Protein AF-A0A7C4JIX7-F1 (afdb_monomer_lite)

Structure (mmCIF, N/CA/C/O backbone):
data_AF-A0A7C4JIX7-F1
#
_entry.id   AF-A0A7C4JIX7-F1
#
loop_
_atom_site.group_PDB
_atom_site.id
_atom_site.type_symbol
_atom_site.label_atom_id
_atom_site.label_alt_id
_atom_site.label_comp_id
_atom_site.label_asym_id
_atom_site.label_entity_id
_atom_site.label_seq_id
_atom_site.pdbx_PDB_ins_code
_atom_site.Cartn_x
_atom_site.Cartn_y
_atom_site.Cartn_z
_atom_site.occupancy
_atom_site.B_iso_or_equiv
_atom_site.auth_seq_id
_atom_site.auth_comp_id
_atom_site.auth_asym_id
_atom_site.auth_atom_id
_atom_site.pdbx_PDB_model_num
ATOM 1 N N . PRO A 1 1 ? 7.139 -4.189 4.994 1.00 72.12 1 PRO A N 1
ATOM 2 C CA . PRO A 1 1 ? 7.690 -5.163 4.008 1.00 72.12 1 PRO A CA 1
ATOM 3 C C . PRO A 1 1 ? 8.735 -4.572 3.016 1.00 72.12 1 PRO A C 1
ATOM 5 O O . PRO A 1 1 ? 8.445 -4.314 1.847 1.00 72.12 1 PRO A O 1
ATOM 8 N N . THR A 1 2 ? 9.976 -4.364 3.473 1.00 77.94 2 THR A N 1
ATOM 9 C CA . THR A 1 2 ? 11.078 -3.808 2.651 1.00 77.94 2 THR A CA 1
ATOM 10 C C . THR A 1 2 ? 11.654 -4.823 1.658 1.00 77.94 2 THR A C 1
ATOM 12 O O . THR A 1 2 ? 12.012 -4.467 0.538 1.00 77.94 2 THR A O 1
ATOM 15 N N . MET A 1 3 ? 11.717 -6.100 2.043 1.00 82.19 3 MET A N 1
ATOM 16 C CA . MET A 1 3 ? 12.283 -7.163 1.203 1.00 82.19 3 MET A CA 1
ATOM 17 C C . MET A 1 3 ? 11.403 -7.473 -0.004 1.00 82.19 3 MET A C 1
ATOM 19 O O . MET A 1 3 ? 11.907 -7.593 -1.114 1.00 82.19 3 MET A O 1
ATOM 23 N N . GLN A 1 4 ? 10.086 -7.509 0.188 1.00 82.06 4 GLN A N 1
ATOM 24 C CA . GLN A 1 4 ? 9.118 -7.714 -0.887 1.00 82.06 4 GLN A CA 1
ATOM 25 C C . GLN A 1 4 ? 9.214 -6.587 -1.920 1.00 82.06 4 GLN A C 1
ATOM 27 O O . GLN A 1 4 ? 9.202 -6.853 -3.119 1.00 82.06 4 GLN A O 1
ATOM 32 N N . ARG A 1 5 ? 9.403 -5.336 -1.471 1.00 82.19 5 ARG A N 1
ATOM 33 C CA . ARG A 1 5 ? 9.601 -4.215 -2.397 1.00 82.19 5 ARG A CA 1
ATOM 34 C C . ARG A 1 5 ? 10.869 -4.375 -3.240 1.00 82.19 5 ARG A C 1
ATOM 36 O O . ARG A 1 5 ? 10.832 -4.145 -4.442 1.00 82.19 5 ARG A O 1
ATOM 43 N N . LYS A 1 6 ? 11.970 -4.828 -2.633 1.00 82.12 6 LYS A N 1
ATOM 44 C CA . LYS A 1 6 ? 13.229 -5.088 -3.348 1.00 82.12 6 LYS A CA 1
ATOM 45 C C . LYS A 1 6 ? 13.129 -6.269 -4.319 1.00 82.12 6 LYS A C 1
ATOM 47 O O . LYS A 1 6 ? 13.656 -6.175 -5.419 1.00 82.12 6 LYS A O 1
ATOM 52 N N . MET A 1 7 ? 12.456 -7.353 -3.928 1.00 82.88 7 MET A N 1
ATOM 53 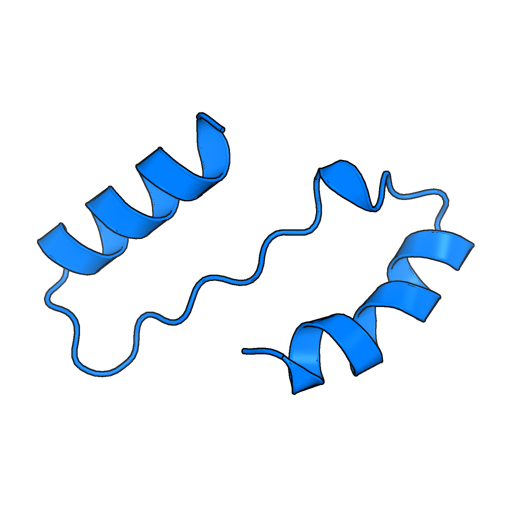C CA . MET A 1 7 ? 12.315 -8.554 -4.759 1.00 82.88 7 MET A CA 1
ATOM 54 C C . MET A 1 7 ? 11.442 -8.313 -5.992 1.00 82.88 7 MET A C 1
ATOM 56 O O . MET A 1 7 ? 11.820 -8.699 -7.092 1.00 82.88 7 MET A O 1
ATOM 60 N N . PHE A 1 8 ? 10.286 -7.670 -5.818 1.00 83.81 8 PHE A N 1
ATOM 61 C CA . PHE A 1 8 ? 9.320 -7.501 -6.907 1.00 83.81 8 PHE A CA 1
ATOM 62 C C . PHE A 1 8 ? 9.503 -6.202 -7.697 1.00 83.81 8 PHE A C 1
ATOM 64 O O . PHE A 1 8 ? 9.015 -6.111 -8.819 1.00 83.81 8 PHE A O 1
ATOM 71 N N . GLY A 1 9 ? 10.235 -5.217 -7.164 1.00 83.06 9 GLY A N 1
ATOM 72 C CA . GLY A 1 9 ? 10.452 -3.933 -7.839 1.00 83.06 9 GLY A CA 1
ATOM 73 C C . GLY A 1 9 ? 11.093 -4.072 -9.223 1.00 83.06 9 GLY A C 1
ATOM 74 O O . GLY A 1 9 ? 10.666 -3.408 -10.160 1.00 83.06 9 GLY A O 1
ATOM 75 N N . TRP A 1 10 ? 12.058 -4.986 -9.387 1.00 84.81 10 TRP A N 1
ATOM 76 C CA . TRP A 1 10 ? 12.672 -5.244 -10.696 1.00 84.81 10 TRP A CA 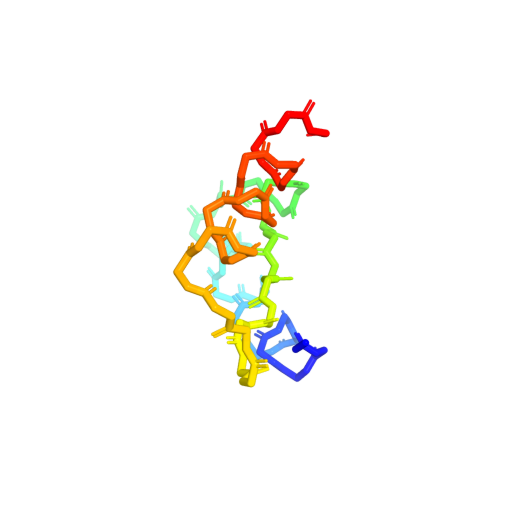1
ATOM 77 C C . TRP A 1 10 ? 11.680 -5.836 -11.708 1.00 84.81 10 TRP A C 1
ATOM 79 O O . TRP A 1 10 ? 11.619 -5.351 -12.833 1.00 84.81 10 TRP A O 1
ATOM 89 N N . VAL A 1 11 ? 10.856 -6.807 -11.295 1.00 87.69 11 VAL A N 1
ATOM 90 C CA . VAL A 1 11 ? 9.830 -7.419 -12.161 1.00 87.69 11 VAL A CA 1
ATOM 91 C C . VAL A 1 11 ? 8.818 -6.371 -12.620 1.00 87.69 11 VAL A C 1
ATOM 93 O O . VAL A 1 11 ? 8.480 -6.296 -13.797 1.00 87.69 11 VAL A O 1
ATOM 96 N N . PHE A 1 12 ? 8.354 -5.524 -11.700 1.00 88.00 12 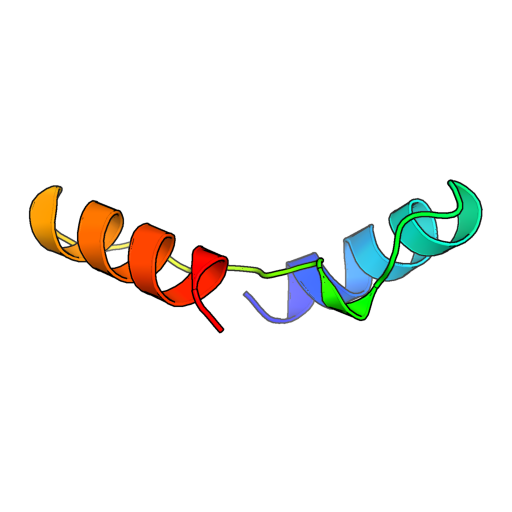PHE A N 1
ATOM 97 C CA . PHE A 1 12 ? 7.412 -4.459 -12.032 1.00 88.00 12 PHE A CA 1
ATOM 98 C C . PHE A 1 12 ? 8.011 -3.446 -13.011 1.00 88.00 12 PHE A C 1
ATOM 100 O O . PHE A 1 12 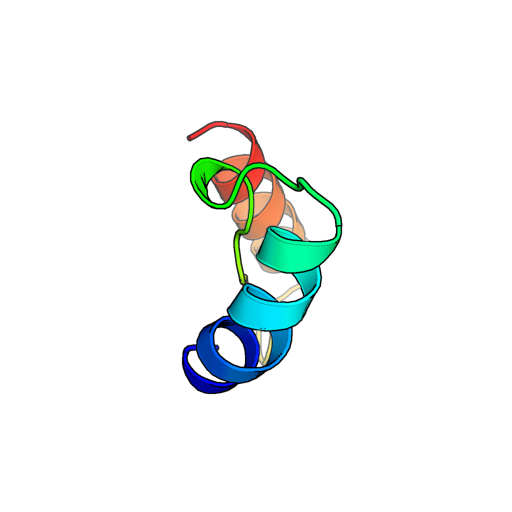? 7.349 -3.085 -13.982 1.00 88.00 12 PHE A O 1
ATOM 107 N N . ARG A 1 13 ? 9.280 -3.069 -12.833 1.00 84.94 13 ARG A N 1
ATOM 108 C CA . ARG A 1 13 ? 9.988 -2.212 -13.788 1.00 84.94 13 ARG A CA 1
ATOM 109 C C . ARG A 1 13 ? 10.058 -2.819 -15.189 1.00 84.94 13 ARG A C 1
ATOM 111 O O . ARG A 1 13 ? 9.803 -2.112 -16.158 1.00 84.94 13 ARG A O 1
ATOM 118 N N . GLU A 1 14 ? 10.393 -4.103 -15.310 1.00 91.31 14 GLU A N 1
ATOM 119 C CA . GLU A 1 14 ? 10.478 -4.775 -16.617 1.00 91.31 14 GLU A CA 1
ATOM 120 C C . GLU A 1 14 ? 9.130 -4.860 -17.335 1.00 91.31 14 GLU A C 1
ATOM 122 O O . GLU A 1 14 ? 9.071 -4.748 -18.557 1.00 91.31 14 GLU A O 1
ATOM 127 N N . LEU A 1 15 ? 8.038 -4.991 -16.582 1.00 92.19 15 LEU A N 1
ATOM 128 C CA . LEU A 1 15 ? 6.677 -4.981 -17.121 1.00 92.19 15 LEU A CA 1
ATOM 129 C C . LEU A 1 15 ? 6.169 -3.568 -17.463 1.00 92.19 15 LEU A C 1
ATOM 131 O O . LEU A 1 15 ? 5.021 -3.420 -17.881 1.00 92.19 15 LEU A O 1
ATOM 135 N N . GLY A 1 16 ? 6.990 -2.527 -17.276 1.00 91.12 16 GLY A N 1
ATOM 136 C CA . GLY A 1 16 ? 6.598 -1.134 -17.497 1.00 91.12 16 GLY A CA 1
ATOM 137 C C . GLY A 1 16 ? 5.610 -0.606 -16.453 1.00 91.12 16 GLY A C 1
ATOM 138 O O . GLY A 1 16 ? 4.884 0.353 -16.715 1.00 91.12 16 GLY A O 1
ATOM 139 N N . PHE A 1 17 ? 5.548 -1.235 -15.279 1.00 90.00 17 PHE A N 1
ATOM 140 C CA . PHE A 1 17 ? 4.717 -0.769 -14.180 1.00 90.00 17 PHE A CA 1
ATOM 141 C C . PHE A 1 17 ? 5.334 0.477 -13.536 1.00 90.00 17 PHE A C 1
ATOM 143 O O . PHE A 1 17 ? 6.543 0.559 -13.316 1.00 90.00 17 PHE A O 1
ATOM 150 N N . ASP A 1 18 ? 4.483 1.441 -13.196 1.00 88.56 18 ASP A N 1
ATOM 151 C CA . ASP A 1 18 ? 4.888 2.665 -12.513 1.00 88.56 18 ASP A CA 1
ATOM 152 C C . ASP A 1 18 ? 5.313 2.358 -11.068 1.00 88.56 18 ASP A C 1
ATOM 154 O O . ASP A 1 18 ? 4.479 2.124 -10.188 1.00 88.56 18 ASP A O 1
ATOM 158 N N . GLU A 1 19 ? 6.625 2.367 -10.817 1.00 84.31 19 GLU A N 1
ATOM 159 C CA . GLU A 1 19 ? 7.204 2.069 -9.503 1.00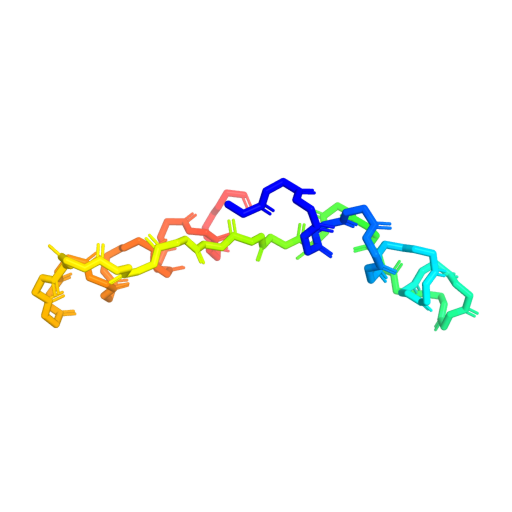 84.31 19 GLU A CA 1
ATOM 160 C C . GLU A 1 19 ? 6.666 2.991 -8.389 1.00 84.31 19 GLU A C 1
ATOM 162 O O . GLU A 1 19 ? 6.594 2.565 -7.235 1.00 84.31 19 GLU A O 1
ATOM 167 N N . SER A 1 20 ? 6.216 4.214 -8.707 1.00 85.44 20 SER A N 1
ATOM 168 C CA . SER A 1 20 ? 5.637 5.135 -7.712 1.00 85.44 20 SER A CA 1
ATOM 169 C C . SER A 1 20 ? 4.305 4.637 -7.133 1.00 85.44 20 SER A C 1
ATOM 171 O O . SER A 1 20 ? 3.929 4.979 -6.006 1.00 85.44 20 SER A O 1
ATOM 173 N N . LYS A 1 21 ? 3.612 3.766 -7.876 1.00 85.81 21 LYS A N 1
ATOM 174 C CA . LYS A 1 21 ? 2.346 3.141 -7.477 1.00 85.81 21 LYS A CA 1
ATOM 175 C C . LYS A 1 21 ? 2.548 1.830 -6.725 1.00 85.81 21 LYS A C 1
ATOM 177 O O . LYS A 1 21 ? 1.589 1.274 -6.193 1.00 85.81 21 LYS A O 1
ATOM 182 N N . PHE A 1 22 ? 3.779 1.324 -6.639 1.00 87.25 22 PHE A N 1
ATOM 183 C CA . PHE A 1 22 ? 4.055 0.084 -5.930 1.00 87.25 22 PHE A CA 1
ATOM 184 C C . PHE A 1 22 ? 4.189 0.317 -4.421 1.00 87.25 22 PHE A C 1
ATOM 186 O O . PHE A 1 22 ? 5.206 0.794 -3.909 1.00 87.25 22 PHE A O 1
ATOM 193 N N . ARG A 1 23 ? 3.148 -0.068 -3.678 1.00 87.38 23 ARG A N 1
ATOM 194 C CA . ARG A 1 23 ? 3.056 0.151 -2.231 1.00 87.38 23 ARG A CA 1
ATOM 195 C C . ARG A 1 23 ? 2.895 -1.163 -1.493 1.00 87.38 23 ARG A C 1
ATOM 197 O O . ARG A 1 23 ? 1.938 -1.900 -1.675 1.00 87.38 23 ARG A O 1
ATOM 204 N N . GLY A 1 24 ? 3.860 -1.450 -0.629 1.00 87.50 24 GLY A N 1
ATOM 205 C CA . GLY A 1 24 ? 3.770 -2.562 0.313 1.00 87.50 24 GLY A CA 1
ATOM 206 C C . GLY A 1 24 ? 3.165 -2.100 1.633 1.00 87.50 24 GLY A C 1
ATOM 207 O O . GLY A 1 24 ? 3.763 -1.226 2.265 1.00 87.50 24 GLY A O 1
ATOM 208 N N . VAL A 1 25 ? 2.057 -2.722 2.038 1.00 89.81 25 VAL A N 1
ATOM 209 C CA . VAL A 1 25 ? 1.387 -2.558 3.339 1.00 89.81 25 VAL A CA 1
ATOM 210 C C . VAL A 1 25 ? 1.595 -3.834 4.154 1.00 89.81 25 VAL A C 1
ATOM 212 O O . VAL A 1 25 ? 1.559 -4.938 3.612 1.00 89.81 25 VAL A O 1
ATOM 215 N N . GLU A 1 26 ? 1.884 -3.700 5.443 1.00 89.31 26 GLU A N 1
ATOM 216 C CA . GLU A 1 26 ? 2.097 -4.833 6.343 1.00 89.31 26 GLU A CA 1
ATOM 217 C C . GLU A 1 26 ? 0.934 -4.939 7.324 1.00 89.31 26 GLU A C 1
ATOM 219 O O . GLU A 1 26 ? 0.814 -4.106 8.208 1.00 89.31 26 GLU A O 1
ATOM 224 N N . ILE A 1 27 ? 0.091 -5.962 7.152 1.00 90.56 27 ILE A N 1
ATOM 225 C CA . ILE A 1 27 ? -1.190 -6.096 7.871 1.00 90.56 27 ILE A CA 1
ATOM 226 C C . ILE A 1 27 ? -1.155 -7.090 9.042 1.00 90.56 27 ILE A C 1
ATOM 228 O O . ILE A 1 27 ? -2.184 -7.458 9.600 1.00 90.56 27 ILE A O 1
ATOM 232 N N . ARG A 1 28 ? 0.024 -7.615 9.386 1.00 92.00 28 ARG A N 1
ATOM 233 C CA . ARG A 1 28 ? 0.140 -8.633 10.440 1.00 92.00 28 ARG A CA 1
ATOM 234 C C . ARG A 1 28 ? -0.154 -8.007 11.800 1.00 92.00 28 ARG A C 1
ATOM 236 O O . ARG A 1 28 ? 0.355 -6.931 12.090 1.00 92.00 28 ARG A O 1
ATOM 243 N N . ASN A 1 29 ? -0.901 -8.732 12.633 1.00 94.69 29 ASN A N 1
ATOM 244 C CA . ASN A 1 29 ? -1.350 -8.286 13.957 1.00 94.69 29 ASN A CA 1
ATOM 245 C C . ASN A 1 29 ? -2.267 -7.048 13.933 1.00 94.69 29 ASN A C 1
ATOM 247 O O . ASN A 1 29 ? -2.381 -6.380 14.954 1.00 94.69 29 ASN A O 1
ATOM 251 N N . MET A 1 30 ? -2.900 -6.751 12.794 1.00 96.31 30 MET A N 1
ATOM 252 C CA . MET A 1 30 ? -3.949 -5.735 12.689 1.00 96.31 30 MET A CA 1
ATOM 253 C C . MET A 1 30 ? -5.332 -6.369 12.837 1.00 96.31 30 MET A C 1
ATOM 255 O O . MET A 1 30 ? -5.543 -7.515 12.423 1.00 96.31 30 MET A O 1
ATOM 259 N N . SER A 1 31 ? -6.284 -5.610 13.376 1.00 97.69 31 SER A N 1
ATOM 260 C CA . SER A 1 31 ? -7.705 -5.904 13.201 1.00 97.69 31 SER A CA 1
ATOM 261 C C . SER A 1 31 ? -8.121 -5.699 11.739 1.00 97.69 31 SER A C 1
ATOM 263 O O . SER A 1 31 ? -7.404 -5.099 10.932 1.00 97.69 31 SER A O 1
ATOM 265 N N . THR A 1 32 ? -9.308 -6.188 11.386 1.00 96.94 32 THR A N 1
ATOM 266 C CA . THR A 1 32 ? -9.883 -5.983 10.051 1.00 96.94 32 THR A CA 1
ATOM 267 C C . THR A 1 32 ? -9.993 -4.495 9.714 1.00 96.94 32 THR A C 1
ATOM 269 O O . THR A 1 32 ? -9.631 -4.077 8.619 1.00 96.94 32 THR A O 1
ATOM 272 N N . GLU A 1 33 ? -10.449 -3.684 10.665 1.00 97.94 33 GLU A N 1
ATOM 273 C CA . GLU A 1 33 ? -10.655 -2.243 10.518 1.00 97.94 33 GLU A CA 1
ATOM 274 C C . GLU A 1 33 ? -9.326 -1.501 10.337 1.00 97.94 33 GLU A C 1
ATOM 276 O O . GLU A 1 33 ? -9.213 -0.620 9.485 1.00 97.94 33 GLU A O 1
ATOM 281 N N . GLU A 1 34 ? -8.299 -1.888 11.096 1.00 96.62 34 GLU A N 1
ATOM 282 C CA . GLU A 1 34 ? -6.948 -1.337 10.966 1.00 96.62 34 GLU A CA 1
ATOM 283 C C . GLU A 1 34 ? -6.333 -1.673 9.601 1.00 96.62 34 GLU A C 1
ATOM 285 O O . GLU A 1 34 ? -5.731 -0.807 8.962 1.00 96.62 34 GLU A O 1
ATOM 290 N N . ALA A 1 35 ? -6.536 -2.901 9.113 1.00 95.75 35 ALA A N 1
ATOM 291 C CA . ALA A 1 35 ? -6.076 -3.312 7.793 1.00 95.75 35 ALA A CA 1
ATOM 292 C C . ALA A 1 35 ? -6.799 -2.551 6.668 1.00 95.75 35 ALA A C 1
ATOM 294 O O . ALA A 1 35 ? -6.144 -2.111 5.722 1.00 95.75 35 ALA A O 1
ATOM 295 N N . ILE A 1 36 ? -8.121 -2.358 6.778 1.00 95.94 36 ILE A N 1
ATOM 296 C CA . ILE A 1 36 ? -8.906 -1.560 5.821 1.00 95.94 36 ILE A CA 1
ATOM 297 C C . ILE A 1 36 ? -8.351 -0.137 5.755 1.00 95.94 36 ILE A C 1
ATOM 299 O O . ILE A 1 36 ? -7.995 0.332 4.674 1.00 95.94 36 ILE A O 1
ATOM 303 N N . LYS A 1 37 ? -8.182 0.513 6.908 1.00 96.12 37 LYS A N 1
ATOM 304 C CA . LYS A 1 37 ? -7.662 1.881 6.976 1.00 96.12 37 LYS A CA 1
ATOM 305 C C . LYS A 1 37 ? -6.258 1.998 6.372 1.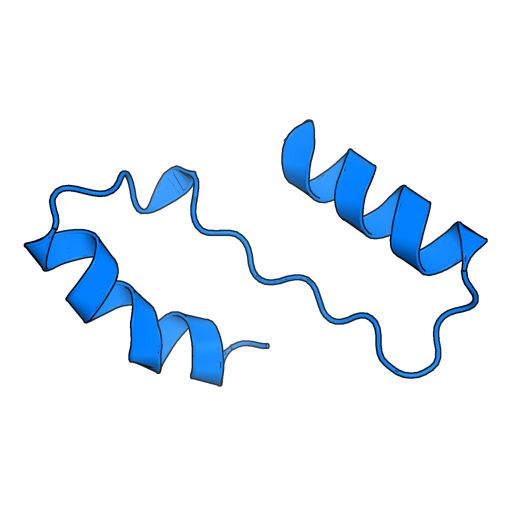00 96.12 37 LYS A C 1
ATOM 307 O O . LYS A 1 37 ? -5.994 2.911 5.594 1.00 96.12 37 LYS A O 1
ATOM 312 N N . ALA A 1 38 ? -5.368 1.050 6.668 1.00 94.19 38 ALA A N 1
ATOM 313 C CA . ALA A 1 38 ? -4.015 1.038 6.112 1.00 94.19 38 ALA A CA 1
ATOM 314 C C . ALA A 1 38 ? -4.001 0.893 4.575 1.00 94.19 38 ALA A C 1
ATOM 316 O O . ALA A 1 38 ? -3.121 1.437 3.904 1.00 94.19 38 ALA A O 1
ATOM 317 N N . ILE A 1 39 ? -4.970 0.169 4.002 1.00 92.31 39 ILE A N 1
ATOM 318 C CA . ILE A 1 39 ? -5.139 0.051 2.546 1.00 92.31 39 ILE A CA 1
ATOM 319 C C . ILE A 1 39 ? -5.668 1.364 1.953 1.00 92.31 39 ILE A C 1
ATOM 321 O O . ILE A 1 39 ? -5.137 1.825 0.942 1.00 92.31 39 ILE A O 1
ATOM 325 N N . GLU A 1 40 ? -6.672 1.985 2.574 1.00 94.50 40 GLU A N 1
ATOM 326 C CA . GLU A 1 40 ? -7.233 3.271 2.131 1.00 94.50 40 GLU A CA 1
ATOM 327 C C . GLU A 1 40 ? -6.176 4.385 2.108 1.00 94.50 40 GLU A C 1
ATOM 329 O O . GLU A 1 40 ? -6.068 5.131 1.130 1.00 94.50 40 GLU A O 1
ATOM 334 N N . GLU A 1 41 ? -5.339 4.456 3.145 1.00 92.44 41 GLU A N 1
ATOM 335 C CA . GLU A 1 41 ? -4.206 5.385 3.214 1.00 92.44 41 GLU A CA 1
ATOM 336 C C . GLU A 1 41 ? -3.192 5.120 2.092 1.00 92.44 41 GLU A C 1
ATOM 338 O O . GLU A 1 41 ? -2.719 6.051 1.436 1.00 92.44 41 GLU A O 1
ATOM 343 N N . ALA A 1 42 ? -2.891 3.847 1.812 1.00 90.38 42 ALA A N 1
ATOM 344 C CA . ALA A 1 42 ? -1.967 3.480 0.745 1.00 90.38 42 ALA A CA 1
ATOM 345 C C . ALA A 1 42 ? -2.482 3.870 -0.650 1.00 90.38 42 ALA A C 1
ATOM 347 O O . ALA A 1 42 ? -1.661 4.208 -1.504 1.00 90.38 42 ALA A O 1
ATOM 348 N N . LEU A 1 43 ? -3.798 3.848 -0.879 1.00 88.31 43 LEU A N 1
ATOM 349 C CA . LEU A 1 43 ? -4.424 4.240 -2.147 1.00 88.31 43 LEU A CA 1
ATOM 350 C C . LEU A 1 43 ? -4.560 5.759 -2.323 1.00 88.31 43 LEU A C 1
ATOM 352 O O . LEU A 1 43 ? -4.629 6.225 -3.458 1.00 88.31 43 LEU A O 1
ATOM 356 N N . SER A 1 44 ? -4.617 6.514 -1.223 1.00 86.25 44 SER A N 1
ATOM 357 C CA . SER A 1 44 ? -4.898 7.959 -1.244 1.00 86.25 44 SER A CA 1
ATOM 358 C C . SER A 1 44 ? -3.652 8.846 -1.337 1.00 86.25 44 SER A C 1
ATOM 360 O O . SER A 1 44 ? -3.769 10.024 -1.674 1.00 86.25 44 SER A O 1
ATOM 362 N N . ALA A 1 45 ? -2.477 8.314 -0.994 1.00 61.53 45 ALA A N 1
ATOM 363 C CA . ALA A 1 45 ? -1.207 9.045 -1.030 1.00 61.53 45 ALA A CA 1
ATOM 364 C C . ALA A 1 45 ? -0.499 8.967 -2.388 1.00 61.53 45 ALA A C 1
ATOM 366 O O . ALA A 1 45 ? -0.862 8.097 -3.204 1.00 61.53 45 ALA A O 1
#

Secondary structure (DSSP, 8-state):
-HHHHHHHHHHHHHTT--GGG------TT--HHHHHHHHHHHHH-

Foldseek 3Di:
DVVVLVVCVVVCVVVVHDNVLDDDDDCPPHDPVRVVVSVVVSVPD

Sequence (45 aa):
PTMQRKMFGWVFRELGFDESKFRGVEIRNMSTEEAIKAIEEALSA

Radius of gyration: 12.18 Å; chains: 1; bounding box: 24×18×32 Å

pLDDT: mean 88.32, std 6.91, range [61.53, 97.94]

Organism: NCBI:txid334771